Protein AF-A0A660T406-F1 (afdb_monomer_lite)

Radius of gyration: 11.37 Å; chains: 1; bounding box: 22×19×28 Å

pLDDT: mean 95.81, std 5.87, range [66.0, 98.69]

Sequence (62 aa):
MHAADSNRLAPGQGHIDFDSIFKKLASKSYNGYVSAEILPKPNFYKAAELSIEFFRSKELLL

Foldseek 3Di:
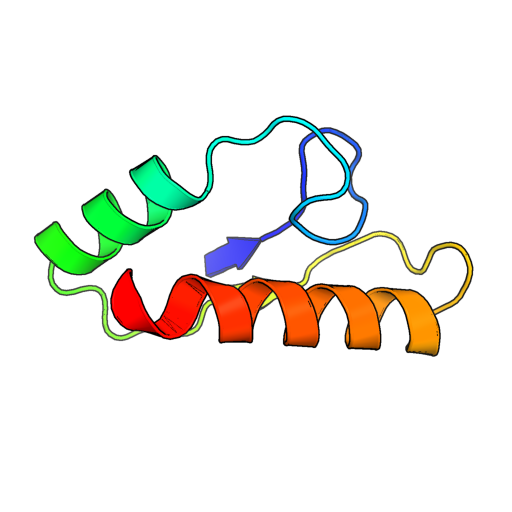DEDAAPVQAAPPPHDDPVLVVLLVCVVVVNPDDYHYPGDQPVHVVVRVVSNVVVVVVCVVSD

Structure (mmCIF, N/CA/C/O backbone):
data_AF-A0A660T406-F1
#
_entry.id   AF-A0A660T406-F1
#
loop_
_atom_site.group_PDB
_atom_site.id
_atom_site.type_symbol
_atom_site.label_atom_id
_atom_site.label_alt_id
_atom_site.label_comp_id
_atom_site.label_asym_id
_atom_site.label_ent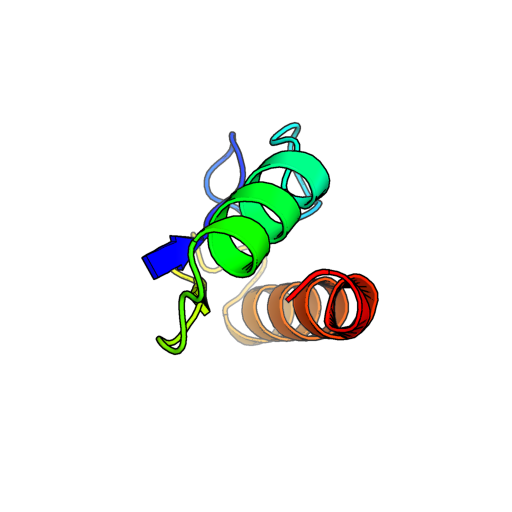ity_id
_atom_site.label_seq_id
_atom_site.pdbx_PDB_ins_code
_atom_site.Cartn_x
_atom_site.Cartn_y
_atom_site.Cartn_z
_atom_site.occupancy
_atom_site.B_iso_or_equiv
_atom_site.auth_seq_id
_atom_site.auth_comp_id
_atom_site.auth_asym_id
_atom_site.auth_atom_id
_atom_site.pdbx_PDB_model_num
ATOM 1 N N . MET A 1 1 ? -11.967 0.372 -0.337 1.00 92.81 1 MET A N 1
ATOM 2 C CA . MET A 1 1 ? -10.984 1.431 -0.652 1.00 92.81 1 MET A CA 1
ATOM 3 C C . MET A 1 1 ? -9.954 0.857 -1.611 1.00 92.81 1 MET A C 1
ATOM 5 O O . MET A 1 1 ? -9.609 -0.310 -1.457 1.00 92.81 1 MET A O 1
ATOM 9 N N . HIS A 1 2 ? -9.470 1.637 -2.576 1.00 97.19 2 HIS A N 1
ATOM 10 C CA . HIS A 1 2 ? -8.353 1.224 -3.427 1.00 97.19 2 HIS A CA 1
ATOM 11 C C . HIS A 1 2 ? -7.041 1.810 -2.906 1.00 97.19 2 HIS A C 1
ATOM 13 O O . HIS A 1 2 ? -6.997 2.977 -2.517 1.00 97.19 2 HIS A O 1
ATOM 19 N N . ALA A 1 3 ? -5.996 0.992 -2.872 1.00 97.50 3 ALA A N 1
ATOM 20 C CA . ALA A 1 3 ? -4.662 1.363 -2.438 1.00 97.50 3 ALA A CA 1
ATOM 21 C C . ALA A 1 3 ? -3.679 1.223 -3.604 1.00 97.50 3 ALA A C 1
ATOM 23 O O . ALA A 1 3 ? -3.562 0.170 -4.229 1.00 97.50 3 ALA A O 1
ATOM 24 N N . ALA A 1 4 ? -2.965 2.307 -3.866 1.00 98.38 4 ALA A N 1
ATOM 25 C CA . ALA A 1 4 ? -1.818 2.379 -4.752 1.00 98.38 4 ALA A CA 1
ATOM 26 C C . ALA A 1 4 ? -0.848 3.373 -4.130 1.00 98.38 4 ALA A C 1
ATOM 28 O O . ALA A 1 4 ? -1.299 4.360 -3.545 1.00 98.38 4 ALA A O 1
ATOM 29 N N . ASP A 1 5 ? 0.455 3.126 -4.224 1.00 98.56 5 ASP A N 1
ATOM 30 C CA . ASP A 1 5 ? 1.423 4.077 -3.680 1.00 98.56 5 ASP A CA 1
ATOM 31 C C . ASP A 1 5 ? 1.503 5.355 -4.541 1.00 98.56 5 ASP A C 1
ATOM 33 O O . ASP A 1 5 ? 0.907 5.447 -5.619 1.00 98.56 5 ASP A O 1
ATOM 37 N N . SER A 1 6 ? 2.271 6.353 -4.103 1.00 98.56 6 SER A N 1
ATOM 38 C CA . SER A 1 6 ? 2.414 7.663 -4.756 1.00 98.56 6 SER A CA 1
ATOM 39 C C . SER A 1 6 ? 2.871 7.572 -6.217 1.00 98.56 6 SER A C 1
ATOM 41 O O . SER A 1 6 ? 2.628 8.477 -7.008 1.00 98.56 6 SER A O 1
ATOM 43 N N . ASN A 1 7 ? 3.546 6.483 -6.581 1.00 98.50 7 ASN A N 1
ATOM 44 C CA . ASN A 1 7 ? 4.037 6.187 -7.929 1.00 98.50 7 ASN A CA 1
ATOM 45 C C . ASN A 1 7 ? 3.156 5.179 -8.694 1.00 98.50 7 ASN A C 1
ATOM 47 O O . ASN A 1 7 ? 3.577 4.658 -9.727 1.00 98.50 7 ASN A O 1
ATOM 51 N N . ARG A 1 8 ? 1.944 4.898 -8.194 1.00 98.38 8 ARG A N 1
ATOM 52 C CA . ARG A 1 8 ? 0.986 3.912 -8.726 1.00 98.38 8 ARG A CA 1
ATOM 53 C C . ARG A 1 8 ? 1.494 2.463 -8.739 1.00 98.38 8 ARG A C 1
ATOM 55 O O . ARG A 1 8 ? 0.843 1.618 -9.353 1.00 98.38 8 ARG A O 1
ATOM 62 N N . LEU A 1 9 ? 2.621 2.162 -8.094 1.00 98.62 9 LEU A N 1
ATOM 63 C CA . LEU A 1 9 ? 3.106 0.793 -7.896 1.00 98.62 9 LEU A CA 1
ATOM 64 C C . LEU A 1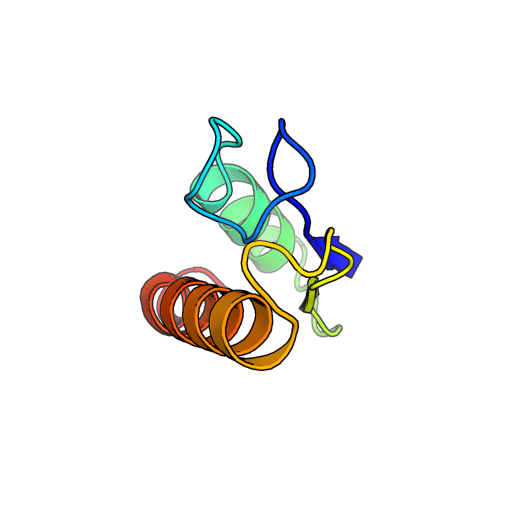 9 ? 2.460 0.160 -6.654 1.00 98.62 9 LEU A C 1
ATOM 66 O O . LEU A 1 9 ? 1.561 0.752 -6.043 1.00 98.62 9 LEU A O 1
ATOM 70 N N . ALA A 1 10 ? 2.902 -1.052 -6.302 1.00 98.56 10 ALA A N 1
ATOM 71 C CA . ALA A 1 10 ? 2.433 -1.733 -5.103 1.00 98.56 10 ALA A CA 1
ATOM 72 C C . ALA A 1 10 ? 2.669 -0.858 -3.854 1.00 98.56 10 ALA A C 1
ATOM 74 O O . ALA A 1 10 ? 3.684 -0.156 -3.787 1.00 98.56 10 ALA A O 1
ATOM 75 N N . PRO A 1 11 ? 1.752 -0.873 -2.869 1.00 98.25 11 PRO A N 1
ATOM 76 C CA . PRO A 1 11 ? 1.956 -0.188 -1.595 1.00 98.25 11 PRO A CA 1
ATOM 77 C C . PRO A 1 11 ? 3.311 -0.534 -0.957 1.00 98.25 11 PRO A C 1
ATOM 79 O O . PRO A 1 11 ? 3.737 -1.688 -0.980 1.00 98.25 11 PRO A O 1
ATOM 82 N N . GLY A 1 12 ? 3.999 0.470 -0.411 1.00 97.62 12 GLY A N 1
ATOM 83 C CA . GLY A 1 12 ? 5.344 0.339 0.155 1.00 97.62 12 GLY A CA 1
ATOM 84 C C . GLY A 1 12 ? 6.479 0.560 -0.848 1.00 97.62 12 GLY A C 1
ATOM 85 O O . GLY A 1 12 ? 7.644 0.509 -0.462 1.00 97.62 12 GLY A O 1
ATOM 86 N N . GLN A 1 13 ? 6.170 0.816 -2.123 1.00 98.12 13 GLN A N 1
ATOM 87 C CA . GLN A 1 13 ? 7.167 1.118 -3.157 1.00 98.12 13 GLN A CA 1
ATOM 88 C C . GLN A 1 13 ? 7.285 2.613 -3.482 1.00 98.12 13 GLN A C 1
ATOM 90 O O . GLN A 1 13 ? 8.041 2.981 -4.383 1.00 98.12 13 GLN A O 1
ATOM 95 N N . GLY A 1 14 ? 6.518 3.471 -2.815 1.00 97.94 14 GLY A N 1
ATOM 96 C CA . GLY A 1 14 ? 6.561 4.923 -2.947 1.00 97.94 14 GLY A CA 1
ATOM 97 C C . GLY A 1 14 ? 6.742 5.598 -1.590 1.00 97.94 14 GLY A C 1
ATOM 98 O O . GLY A 1 14 ? 7.634 5.234 -0.828 1.00 97.94 14 GLY A O 1
ATOM 99 N N . HIS A 1 15 ? 5.930 6.619 -1.320 1.00 98.19 15 HIS A N 1
ATOM 100 C CA . HIS A 1 15 ? 6.086 7.487 -0.149 1.00 98.19 15 HIS A CA 1
ATOM 101 C C . HIS A 1 15 ? 4.766 7.780 0.581 1.00 98.19 15 HIS A C 1
ATOM 103 O O . HIS A 1 15 ? 4.718 8.694 1.404 1.00 98.19 15 HIS A O 1
ATOM 109 N N . ILE A 1 16 ? 3.677 7.064 0.279 1.00 98.38 16 ILE A N 1
ATOM 110 C CA . ILE A 1 16 ? 2.429 7.229 1.034 1.00 98.38 16 ILE A CA 1
ATOM 111 C C . ILE A 1 16 ? 2.599 6.671 2.452 1.00 98.38 16 ILE A C 1
ATOM 113 O O . ILE A 1 16 ? 2.991 5.521 2.643 1.00 98.38 16 ILE A O 1
ATOM 117 N N . ASP A 1 17 ? 2.223 7.471 3.451 1.00 97.94 17 ASP A N 1
ATOM 118 C CA . ASP A 1 17 ? 2.102 7.027 4.842 1.00 97.94 17 ASP A CA 1
ATOM 119 C C . ASP A 1 17 ? 0.806 6.222 5.044 1.00 97.94 17 ASP A C 1
ATOM 121 O O . ASP A 1 17 ? -0.229 6.727 5.491 1.00 97.94 17 ASP A O 1
ATOM 125 N N . PHE A 1 18 ? 0.858 4.944 4.672 1.00 97.38 18 PHE A N 1
ATOM 126 C CA . PHE A 1 18 ? -0.268 4.027 4.839 1.00 97.38 18 PHE A CA 1
ATOM 127 C C . PHE A 1 18 ? -0.594 3.731 6.306 1.00 97.38 18 PHE A C 1
ATOM 129 O O . PHE A 1 18 ? -1.751 3.447 6.608 1.00 97.38 18 PHE A O 1
ATOM 136 N N . ASP A 1 19 ? 0.367 3.835 7.227 1.00 96.81 19 ASP A N 1
ATOM 137 C CA . ASP A 1 19 ? 0.134 3.532 8.642 1.00 96.81 19 ASP A CA 1
ATOM 138 C C . ASP A 1 19 ? -0.832 4.547 9.256 1.00 96.81 19 ASP A C 1
ATOM 140 O O . ASP A 1 19 ? -1.771 4.173 9.963 1.00 96.81 19 ASP A O 1
ATOM 144 N N . SER A 1 20 ? -0.641 5.834 8.957 1.00 97.62 20 SER A N 1
ATOM 145 C CA . SER A 1 20 ? -1.567 6.895 9.365 1.00 97.62 20 SER A CA 1
ATOM 146 C C . SER A 1 20 ? -2.959 6.711 8.749 1.00 97.62 20 SER A C 1
ATOM 148 O O . SER A 1 20 ? -3.973 6.835 9.445 1.00 97.62 20 SER A O 1
ATOM 150 N N . ILE A 1 21 ? -3.026 6.335 7.466 1.00 96.88 21 ILE A N 1
ATOM 151 C CA . ILE A 1 21 ? -4.293 6.079 6.765 1.00 96.88 21 ILE A CA 1
ATOM 152 C C . ILE A 1 21 ? -5.045 4.909 7.409 1.00 96.88 21 ILE A C 1
ATOM 154 O O . ILE A 1 21 ? -6.218 5.062 7.756 1.00 96.88 21 ILE A O 1
ATOM 158 N N . PHE A 1 22 ? -4.393 3.762 7.612 1.00 96.75 22 PHE A N 1
ATOM 159 C CA . PHE A 1 22 ? -5.021 2.569 8.185 1.00 96.75 22 PHE A CA 1
ATOM 160 C C . PHE A 1 22 ? -5.468 2.795 9.626 1.00 96.75 22 PHE A C 1
ATOM 162 O O . PHE A 1 22 ? -6.636 2.555 9.929 1.00 96.75 22 PHE A O 1
ATOM 169 N N . LYS A 1 23 ? -4.638 3.429 10.466 1.00 96.69 23 LYS A N 1
ATOM 170 C CA . LYS A 1 23 ? -5.053 3.848 11.817 1.00 96.69 23 LYS A CA 1
ATOM 171 C C . LYS A 1 23 ? -6.294 4.736 11.782 1.00 96.69 23 LYS A C 1
ATOM 173 O O . LYS A 1 23 ? -7.174 4.614 12.636 1.00 96.69 23 LYS A O 1
ATOM 178 N N . LYS A 1 24 ? -6.400 5.637 10.798 1.00 96.75 24 LYS A N 1
ATOM 179 C CA . LYS A 1 24 ? -7.573 6.506 10.670 1.00 96.75 24 LYS A CA 1
ATOM 180 C C . LYS A 1 24 ? -8.816 5.739 10.224 1.00 96.75 24 LYS A C 1
ATOM 182 O O . LYS A 1 24 ? -9.897 6.038 10.733 1.00 96.75 24 LYS A O 1
ATOM 187 N N . LEU A 1 25 ? -8.680 4.766 9.325 1.00 95.75 25 LEU A N 1
ATOM 188 C CA . LEU A 1 25 ? -9.770 3.867 8.934 1.00 95.75 25 LEU A CA 1
ATOM 189 C C . LEU A 1 25 ? -10.252 3.028 10.123 1.00 95.75 25 LEU A C 1
ATOM 191 O O . LEU A 1 25 ? -11.449 3.040 10.411 1.00 95.75 25 LEU A O 1
ATOM 195 N N . ALA A 1 26 ? -9.330 2.411 10.865 1.00 94.50 26 ALA A N 1
ATOM 196 C CA . ALA A 1 26 ? -9.626 1.647 12.074 1.00 94.50 26 ALA A CA 1
ATOM 197 C C . ALA A 1 26 ? -10.332 2.515 13.133 1.00 94.50 26 ALA A C 1
ATOM 199 O O . ALA A 1 26 ? -11.374 2.133 13.658 1.00 94.50 26 ALA A O 1
ATOM 200 N N . SER A 1 27 ? -9.861 3.751 13.363 1.00 96.81 27 SER A N 1
ATOM 201 C CA . SER A 1 27 ? -10.502 4.699 14.299 1.00 96.81 27 SER A CA 1
ATOM 202 C C . SER A 1 27 ? -11.939 5.086 13.925 1.00 96.81 27 SER A C 1
ATOM 204 O O . SER A 1 27 ? -12.681 5.599 14.760 1.00 96.81 27 SER A O 1
ATOM 206 N N . LYS A 1 28 ? -12.321 4.885 12.660 1.00 96.56 28 LYS A N 1
ATOM 207 C CA . LYS A 1 28 ? -13.668 5.128 12.133 1.00 96.56 28 LYS A CA 1
ATOM 208 C C . LYS A 1 28 ? -14.478 3.836 11.989 1.00 96.56 28 LYS A C 1
ATOM 210 O O . LYS A 1 28 ? -15.530 3.866 11.355 1.00 96.56 28 LYS A O 1
ATOM 215 N N . SER A 1 29 ? -13.986 2.723 12.536 1.00 95.56 29 SER A N 1
ATOM 216 C CA . SER A 1 29 ? -14.604 1.397 12.442 1.00 95.56 29 SER A CA 1
ATOM 217 C C . SER A 1 29 ? -14.874 0.971 10.996 1.00 95.56 29 SER A C 1
ATOM 219 O O . SER A 1 29 ? -15.927 0.415 10.678 1.00 95.56 29 SER A O 1
ATOM 221 N N . TYR A 1 30 ? -13.944 1.274 10.088 1.00 94.94 30 TYR A N 1
ATOM 222 C CA . TYR A 1 30 ? -14.050 0.838 8.702 1.00 94.94 30 TYR A CA 1
ATOM 223 C C . TYR A 1 30 ? -13.920 -0.687 8.611 1.00 94.94 30 TYR A C 1
ATOM 225 O O . TYR A 1 30 ? -12.847 -1.226 8.836 1.00 94.94 30 TYR A O 1
ATOM 233 N N . ASN A 1 31 ? -15.001 -1.366 8.225 1.00 94.25 31 ASN A N 1
ATOM 234 C CA . ASN A 1 31 ? -15.046 -2.826 8.061 1.00 94.25 31 ASN A CA 1
ATOM 235 C C . ASN A 1 31 ? -15.154 -3.254 6.581 1.00 94.25 31 ASN A C 1
ATOM 237 O O . ASN A 1 31 ? -15.746 -4.278 6.248 1.00 94.25 31 ASN A O 1
ATOM 241 N N . GLY A 1 32 ? -14.688 -2.401 5.665 1.00 95.06 32 GLY A N 1
ATOM 242 C CA . GLY A 1 32 ? -14.674 -2.685 4.230 1.00 95.06 32 GLY A CA 1
ATOM 243 C C . GLY A 1 32 ? -13.325 -3.226 3.760 1.00 95.06 32 GLY A C 1
ATOM 244 O O . GLY A 1 32 ? -12.347 -3.249 4.499 1.00 95.06 32 GLY A O 1
ATOM 245 N N . TYR A 1 33 ? -13.246 -3.607 2.487 1.00 95.44 33 TYR A N 1
ATOM 246 C CA . TYR A 1 33 ? -12.006 -4.120 1.904 1.00 95.44 33 TYR A CA 1
ATOM 247 C C . TYR A 1 33 ? -11.030 -3.009 1.504 1.00 95.44 33 TYR A C 1
ATOM 249 O O . TYR A 1 33 ? -11.425 -1.975 0.951 1.00 95.44 33 TYR A O 1
ATOM 257 N N . VAL A 1 34 ? -9.736 -3.272 1.690 1.00 95.50 34 VAL A N 1
ATOM 258 C CA . VAL A 1 34 ? -8.637 -2.552 1.036 1.00 95.50 34 VAL A CA 1
ATOM 259 C C . VAL A 1 34 ? -8.123 -3.429 -0.102 1.00 95.50 34 VAL A C 1
ATOM 261 O O . VAL A 1 34 ? -7.717 -4.562 0.129 1.00 95.50 34 VAL A O 1
ATOM 264 N N . SER A 1 35 ? -8.180 -2.923 -1.333 1.00 96.81 35 SER A N 1
ATOM 265 C CA . SER A 1 35 ? -7.760 -3.657 -2.532 1.00 96.81 35 SER A CA 1
ATOM 266 C C . SER A 1 35 ? -6.676 -2.890 -3.281 1.00 96.81 35 SER A C 1
ATOM 268 O O . SER A 1 35 ? -6.722 -1.661 -3.328 1.00 96.81 35 SER A O 1
ATOM 270 N N . ALA A 1 36 ? -5.708 -3.592 -3.868 1.00 97.69 36 ALA A N 1
ATOM 271 C CA . ALA A 1 36 ? -4.662 -2.968 -4.671 1.00 97.69 36 ALA A CA 1
ATOM 272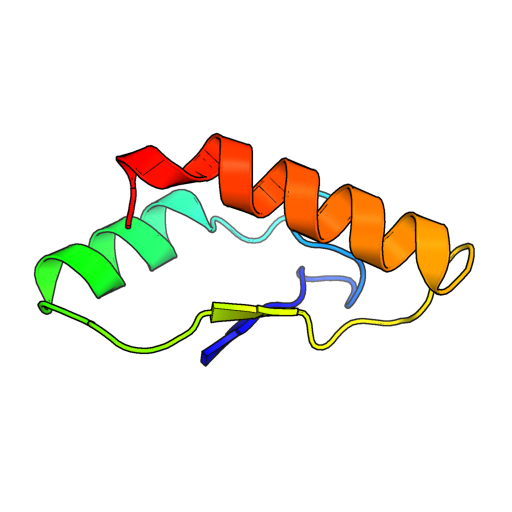 C C . ALA A 1 36 ? -5.179 -2.630 -6.083 1.00 97.69 36 ALA A C 1
ATOM 274 O O . ALA A 1 36 ? -5.560 -3.525 -6.834 1.00 97.69 36 ALA A O 1
ATOM 275 N N . GLU A 1 37 ? -5.147 -1.349 -6.464 1.00 98.25 37 GLU A N 1
ATOM 276 C CA . GLU A 1 37 ? -5.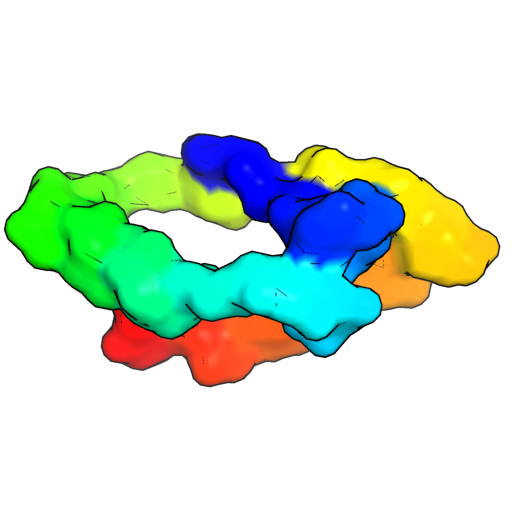443 -0.877 -7.830 1.00 98.25 37 GLU A CA 1
ATOM 277 C C . GLU A 1 37 ? -4.199 -0.192 -8.415 1.00 98.25 37 GLU A C 1
ATOM 279 O O . GLU A 1 37 ? -4.050 1.030 -8.399 1.00 98.25 37 GLU A O 1
ATOM 284 N N . ILE A 1 38 ? -3.259 -1.005 -8.892 1.00 98.56 38 ILE A N 1
ATOM 285 C CA . ILE A 1 38 ? -1.878 -0.590 -9.178 1.00 98.56 38 ILE A CA 1
ATOM 286 C C . ILE A 1 38 ? -1.455 -0.908 -10.612 1.00 98.56 38 ILE A C 1
ATOM 288 O O . ILE A 1 38 ? -2.085 -1.696 -11.316 1.00 98.56 38 ILE A O 1
ATOM 292 N N . LEU A 1 39 ? -0.345 -0.311 -11.051 1.00 98.62 39 LEU A N 1
ATOM 293 C CA . LEU A 1 39 ? 0.323 -0.708 -12.286 1.00 98.62 39 LEU A CA 1
ATOM 294 C C . LEU A 1 39 ? 0.900 -2.129 -12.133 1.00 98.62 39 LEU A C 1
ATOM 296 O O . LEU A 1 39 ? 1.566 -2.402 -11.132 1.00 98.62 39 LEU A O 1
ATOM 300 N N . PRO A 1 40 ? 0.743 -3.018 -13.131 1.00 98.06 40 PRO A N 1
ATOM 301 C CA . PRO A 1 40 ? 1.251 -4.389 -13.076 1.00 98.06 40 PRO A CA 1
ATOM 302 C C . PRO A 1 40 ? 2.754 -4.435 -13.394 1.00 98.06 40 PRO A C 1
ATOM 304 O O . PRO A 1 40 ? 3.178 -5.034 -14.383 1.00 98.06 40 PRO A O 1
ATOM 307 N N . LYS A 1 41 ? 3.571 -3.752 -12.585 1.00 97.75 41 LYS A N 1
ATOM 308 C CA . LYS A 1 41 ? 5.024 -3.647 -12.759 1.00 97.75 41 LYS A CA 1
ATOM 309 C C . LYS A 1 41 ? 5.771 -4.348 -11.614 1.00 97.75 41 LYS A C 1
ATOM 311 O O . LYS A 1 41 ? 5.371 -4.203 -10.465 1.00 97.75 41 LYS A O 1
ATOM 316 N N . PRO A 1 42 ? 6.875 -5.063 -11.903 1.00 97.25 42 PRO A N 1
ATOM 317 C CA . PRO A 1 42 ? 7.403 -5.362 -13.242 1.00 97.25 42 PRO A CA 1
ATOM 318 C C . PRO A 1 42 ? 6.527 -6.348 -14.036 1.00 97.25 42 PRO A C 1
ATOM 320 O O . PRO A 1 42 ? 6.629 -6.410 -15.255 1.00 97.25 42 PRO A O 1
ATOM 323 N N . ASN A 1 43 ? 5.656 -7.095 -13.361 1.00 98.44 43 ASN A N 1
ATOM 324 C CA . ASN A 1 43 ? 4.603 -7.907 -13.960 1.00 98.44 43 ASN A CA 1
ATOM 325 C C . ASN A 1 43 ? 3.456 -8.070 -12.950 1.00 98.44 43 ASN A C 1
ATOM 327 O O . ASN A 1 43 ? 3.606 -7.728 -11.775 1.00 98.44 43 ASN A O 1
ATOM 331 N N . PHE A 1 44 ? 2.324 -8.609 -13.407 1.00 98.19 44 PHE A N 1
ATOM 332 C CA . PHE A 1 44 ? 1.124 -8.783 -12.586 1.00 98.19 44 PHE A CA 1
ATOM 333 C C . PHE A 1 44 ? 1.377 -9.599 -11.310 1.00 98.19 44 PHE A C 1
ATOM 335 O O . PHE A 1 44 ? 1.027 -9.149 -10.221 1.00 98.19 44 PHE A O 1
ATOM 342 N N . TYR A 1 45 ? 2.026 -10.762 -11.426 1.00 98.56 45 TYR A N 1
ATOM 343 C CA . TYR A 1 45 ? 2.265 -11.651 -10.287 1.00 98.56 45 TYR A CA 1
ATOM 344 C C . TYR A 1 45 ? 3.132 -10.990 -9.221 1.00 98.56 45 TYR A C 1
ATOM 346 O O . TYR A 1 45 ? 2.781 -11.020 -8.045 1.00 98.56 45 TYR A O 1
ATOM 354 N N . LYS A 1 46 ? 4.225 -10.331 -9.629 1.00 98.69 46 LYS A N 1
ATOM 355 C CA . LYS A 1 46 ? 5.116 -9.670 -8.673 1.00 98.69 46 LYS A CA 1
ATOM 356 C C . LYS A 1 46 ? 4.448 -8.470 -8.002 1.00 98.69 46 LYS A C 1
ATOM 358 O O . LYS A 1 46 ? 4.626 -8.271 -6.807 1.00 98.69 46 LYS A O 1
ATOM 363 N N . ALA A 1 47 ? 3.658 -7.693 -8.743 1.00 98.69 47 ALA A N 1
ATOM 364 C CA . ALA A 1 47 ? 2.908 -6.570 -8.182 1.00 98.69 47 ALA A CA 1
ATOM 365 C C . ALA A 1 47 ? 1.859 -7.036 -7.149 1.00 98.69 47 ALA A C 1
ATOM 367 O O . ALA A 1 47 ? 1.708 -6.417 -6.092 1.00 98.69 47 ALA A O 1
ATOM 368 N N . ALA A 1 48 ? 1.174 -8.151 -7.426 1.00 98.50 48 ALA A N 1
ATOM 369 C CA . ALA A 1 48 ? 0.223 -8.764 -6.502 1.00 98.50 48 ALA A CA 1
ATOM 370 C C . ALA A 1 48 ? 0.912 -9.323 -5.246 1.00 98.50 48 ALA A C 1
ATOM 372 O O . ALA A 1 48 ? 0.458 -9.045 -4.138 1.00 98.50 48 ALA A O 1
ATOM 373 N N . GLU A 1 49 ? 2.022 -10.051 -5.405 1.00 98.69 49 GLU A N 1
ATOM 374 C CA . GLU A 1 49 ? 2.821 -10.587 -4.293 1.00 98.69 49 GLU A CA 1
ATOM 375 C C . GLU A 1 49 ? 3.263 -9.474 -3.337 1.00 98.69 49 GLU A C 1
ATOM 377 O O . GLU A 1 49 ? 2.952 -9.532 -2.149 1.00 98.69 49 GLU A O 1
ATOM 382 N N . LEU A 1 50 ? 3.881 -8.413 -3.867 1.00 98.56 50 LEU A N 1
ATOM 383 C CA . LEU A 1 50 ? 4.330 -7.266 -3.071 1.00 98.56 50 LEU A CA 1
ATOM 384 C C . LEU A 1 50 ? 3.170 -6.581 -2.335 1.00 98.56 50 LEU A C 1
ATOM 386 O O . LEU A 1 50 ? 3.315 -6.181 -1.183 1.00 98.56 50 LEU A O 1
ATOM 390 N N . SER A 1 51 ? 2.002 -6.475 -2.975 1.00 98.25 51 SER A N 1
ATOM 391 C CA . SER A 1 51 ? 0.813 -5.898 -2.337 1.00 98.25 51 SER A CA 1
ATOM 392 C C . SER A 1 51 ? 0.305 -6.764 -1.181 1.00 98.25 51 SER A C 1
ATOM 394 O O . SER A 1 51 ? -0.045 -6.236 -0.128 1.00 98.25 51 SER A O 1
ATOM 396 N N . ILE A 1 52 ? 0.286 -8.092 -1.348 1.00 97.88 52 ILE A N 1
ATOM 397 C CA . ILE A 1 52 ? -0.115 -9.041 -0.298 1.00 97.88 52 ILE A CA 1
ATOM 398 C C . ILE A 1 52 ? 0.860 -8.980 0.880 1.00 97.88 52 ILE A C 1
ATOM 400 O O . ILE A 1 52 ? 0.421 -8.910 2.028 1.00 97.88 52 ILE A O 1
ATOM 404 N N . GLU A 1 53 ? 2.165 -8.998 0.607 1.00 98.12 53 GLU A N 1
ATOM 405 C CA . GLU A 1 53 ? 3.212 -8.870 1.626 1.00 98.12 53 GLU A CA 1
ATOM 406 C C . GLU A 1 53 ? 3.055 -7.569 2.413 1.00 98.12 53 GLU A C 1
ATOM 408 O O . GLU A 1 53 ? 3.047 -7.587 3.647 1.00 98.12 53 GLU A O 1
ATOM 413 N N . PHE A 1 54 ? 2.842 -6.455 1.707 1.00 97.75 54 PHE A N 1
ATOM 414 C CA . PHE A 1 54 ? 2.605 -5.168 2.338 1.00 97.75 54 PHE A CA 1
ATOM 415 C C . PHE A 1 54 ? 1.373 -5.208 3.243 1.00 97.75 54 PHE A C 1
ATOM 417 O O . PHE A 1 54 ? 1.495 -4.898 4.425 1.00 97.75 54 PHE A O 1
ATOM 424 N N . PHE A 1 55 ? 0.205 -5.631 2.749 1.00 96.56 55 PHE A N 1
ATOM 425 C CA . PHE A 1 55 ? -1.015 -5.645 3.564 1.00 96.56 55 PHE A CA 1
ATOM 426 C C . PHE A 1 55 ? -0.907 -6.567 4.782 1.00 96.56 55 PHE A C 1
ATOM 428 O O . PHE A 1 55 ? -1.314 -6.167 5.870 1.00 96.56 55 PHE A O 1
ATOM 435 N N . ARG A 1 56 ? -0.286 -7.746 4.649 1.00 95.69 56 ARG A N 1
ATOM 436 C CA . ARG A 1 56 ? -0.026 -8.646 5.789 1.00 95.69 56 ARG A CA 1
ATOM 437 C C . ARG A 1 56 ? 0.857 -7.996 6.847 1.00 95.69 56 ARG A C 1
ATOM 439 O O . ARG A 1 56 ? 0.579 -8.116 8.033 1.00 95.69 56 ARG A O 1
ATOM 446 N N . SER A 1 57 ? 1.881 -7.245 6.437 1.00 95.69 57 SER A N 1
ATOM 447 C CA . SER A 1 57 ? 2.737 -6.513 7.384 1.00 95.69 57 SER A CA 1
ATOM 448 C C . SER A 1 57 ? 1.994 -5.427 8.179 1.00 95.69 57 SER A C 1
ATOM 450 O O . SER A 1 57 ? 2.510 -4.938 9.183 1.00 95.69 57 SER A O 1
ATOM 452 N N . LYS A 1 58 ? 0.790 -5.042 7.736 1.00 92.94 58 LYS A N 1
ATOM 453 C CA . LYS A 1 58 ? -0.038 -3.974 8.313 1.00 92.94 58 LYS A CA 1
ATOM 454 C C . LYS A 1 58 ? -1.306 -4.486 8.995 1.00 92.94 58 LYS A C 1
ATOM 456 O O . LYS A 1 58 ? -2.119 -3.670 9.411 1.00 92.94 58 LYS A O 1
ATOM 461 N N . GLU A 1 59 ? -1.464 -5.800 9.155 1.00 80.94 59 GLU A N 1
ATOM 462 C CA . GLU A 1 59 ? -2.670 -6.426 9.719 1.00 80.94 59 GLU A CA 1
ATOM 463 C C . GLU A 1 59 ? -3.003 -5.934 11.140 1.00 80.94 59 GLU A C 1
ATOM 465 O O . GLU A 1 59 ? -4.164 -5.860 11.501 1.00 80.94 59 GLU A O 1
ATOM 470 N N . LEU A 1 60 ? -2.008 -5.496 11.920 1.00 78.25 60 LEU A N 1
ATOM 471 C CA . LEU A 1 60 ? -2.219 -4.912 13.255 1.00 78.25 60 LEU A CA 1
ATOM 472 C C . LEU A 1 60 ? -2.724 -3.452 13.241 1.00 78.25 60 LEU A C 1
ATOM 474 O O . LEU A 1 60 ? -2.965 -2.881 14.305 1.00 78.25 60 LEU A O 1
ATOM 478 N N . LEU A 1 61 ? -2.794 -2.810 12.071 1.00 74.00 61 LEU A N 1
ATOM 479 C CA . LEU A 1 61 ? -3.212 -1.411 11.906 1.00 74.00 61 LEU A CA 1
ATOM 480 C C . LEU A 1 61 ? -4.621 -1.256 11.316 1.00 74.00 61 LEU A C 1
ATOM 482 O O . LEU A 1 61 ? -5.109 -0.124 11.244 1.00 74.00 61 LEU A O 1
ATOM 486 N N . LEU A 1 62 ? -5.232 -2.359 10.879 1.00 66.00 62 LEU A N 1
ATOM 487 C CA . LEU A 1 62 ? -6.609 -2.458 10.389 1.00 66.00 62 LEU A CA 1
ATOM 488 C C . LEU A 1 62 ? -7.464 -3.183 11.430 1.00 66.00 62 LEU A C 1
ATOM 490 O O . LEU A 1 62 ? -8.615 -2.733 11.618 1.00 66.00 62 LEU A O 1
#

Secondary 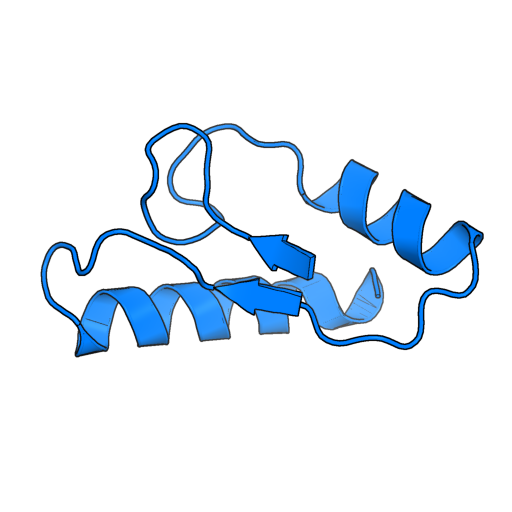structure (DSSP, 8-state):
-EE--TTSSSTTSS---HHHHHHHHHHTT--S--EE-----S-HHHHHHHHHHHHHHTGGG-